Protein AF-A0A6G1H793-F1 (afdb_monomer_lite)

Sequence (51 aa):
NESTICFCGGVEEGTSIGCDNSKCPIKWFHLECVDLKVLPPKDVKWFCKDC

Secondary structure (DSSP, 8-state):
-----STT-----S-EEE---TT-SS-EEETGGGT-SSPPPTTS----TT-

Radius of gyration: 10.58 Å; chains: 1; bounding box: 25×16×31 Å

Organism: NCBI:txid1176131

Foldseek 3Di:
DALQLAPVSDHPPDDKDAAPPPPDPNRIHDCVRQVHPDDDPPPDHDHGPVD

InterPro domains:
  IPR001965 Zinc finger, PHD-type [SM00249] (5-51)
  IPR011011 Zinc finger, FYVE/PHD-type [SSF57903] (1-51)
  IPR013083 Zinc finger, RING/FYVE/PHD-type [G3DSA:3.30.40.10]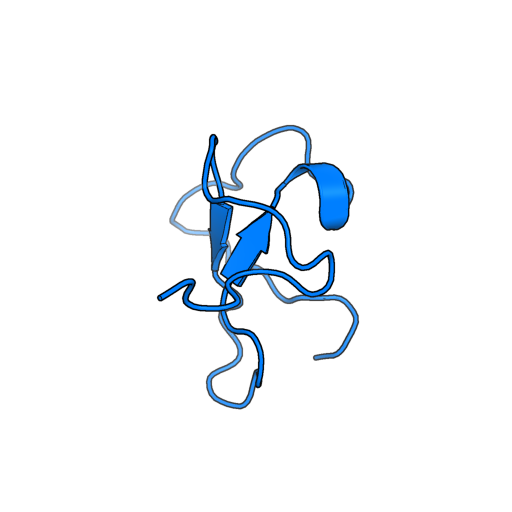 (1-51)
  IPR019786 Zinc finger, PHD-type, conserved site [PS01359] (6-51)
  IPR019787 Zinc finger, PHD-finger [PF00628] (6-51)
  IPR019787 Zinc finger, PHD-finger [PS50016] (3-51)
  IPR028651 ING family [PTHR10333] (1-51)

pLDDT: mean 80.83, std 11.47, range [46.41, 91.0]

Structure (mmCIF, N/CA/C/O backbone):
data_AF-A0A6G1H793-F1
#
_entry.id   AF-A0A6G1H793-F1
#
loop_
_atom_site.group_PDB
_atom_site.id
_atom_site.type_symbol
_atom_site.label_atom_id
_atom_site.label_alt_id
_atom_site.label_comp_id
_atom_site.label_asym_id
_atom_site.label_entity_id
_atom_site.label_seq_id
_atom_site.pdbx_PDB_ins_code
_atom_site.Cartn_x
_atom_site.Cartn_y
_atom_site.Cartn_z
_atom_site.occupancy
_atom_site.B_iso_or_equiv
_atom_site.auth_seq_id
_atom_site.auth_comp_id
_atom_site.auth_asym_id
_atom_site.auth_atom_id
_atom_site.pdbx_PDB_model_num
ATOM 1 N N . ASN A 1 1 ? 7.965 4.408 18.882 1.00 46.41 1 ASN A N 1
ATOM 2 C CA . ASN A 1 1 ? 6.699 5.060 18.490 1.00 46.41 1 ASN A CA 1
ATOM 3 C C . ASN A 1 1 ? 6.506 4.742 17.025 1.00 46.41 1 ASN A C 1
ATOM 5 O O . ASN A 1 1 ? 6.938 5.516 16.184 1.00 46.41 1 ASN A O 1
ATOM 9 N N . GLU A 1 2 ? 6.033 3.537 16.735 1.00 48.56 2 GLU A N 1
ATOM 10 C CA . GLU A 1 2 ? 6.089 2.989 15.383 1.00 48.56 2 GLU A CA 1
ATOM 11 C C . GLU A 1 2 ? 4.677 3.001 14.821 1.00 48.56 2 GLU A C 1
ATOM 13 O O . GLU A 1 2 ? 3.811 2.233 15.243 1.00 48.56 2 GLU A O 1
ATOM 18 N N . SER A 1 3 ? 4.420 3.977 13.956 1.00 50.16 3 SER A N 1
ATOM 19 C CA . SER A 1 3 ? 3.202 4.028 13.161 1.00 50.16 3 SER A CA 1
ATOM 20 C C . SER A 1 3 ? 3.122 2.707 12.404 1.00 50.16 3 SER A C 1
ATOM 22 O O . SER A 1 3 ? 4.034 2.370 11.660 1.00 50.16 3 SER A O 1
ATOM 24 N N . THR A 1 4 ? 2.097 1.899 12.662 1.00 56.28 4 THR A N 1
ATOM 25 C CA . THR A 1 4 ? 1.952 0.591 12.017 1.00 56.28 4 THR A CA 1
ATOM 26 C C . THR A 1 4 ? 1.458 0.817 10.597 1.00 56.28 4 THR A C 1
ATOM 28 O O . THR A 1 4 ? 0.277 1.064 10.365 1.00 56.28 4 THR A O 1
ATOM 31 N N . ILE A 1 5 ? 2.400 0.815 9.661 1.00 73.12 5 ILE A N 1
ATOM 32 C CA . ILE A 1 5 ? 2.176 1.199 8.266 1.00 73.12 5 ILE A CA 1
ATOM 33 C C . ILE A 1 5 ? 1.661 0.002 7.482 1.00 73.12 5 ILE A C 1
ATOM 35 O O . ILE A 1 5 ? 0.899 0.203 6.565 1.00 73.12 5 ILE A O 1
ATOM 39 N N . CYS A 1 6 ? 2.024 -1.228 7.857 1.00 79.31 6 CYS A N 1
ATOM 40 C CA . CYS A 1 6 ? 1.645 -2.472 7.189 1.00 79.31 6 CYS A CA 1
ATOM 41 C C . CYS A 1 6 ? 1.198 -3.520 8.227 1.00 79.31 6 CYS A C 1
ATOM 43 O O . CYS A 1 6 ? 1.636 -3.483 9.378 1.00 79.31 6 CYS A O 1
ATOM 45 N N . PHE A 1 7 ? 0.386 -4.507 7.829 1.00 81.81 7 PHE A N 1
ATOM 46 C CA . PHE A 1 7 ? -0.093 -5.575 8.728 1.00 81.81 7 PHE A CA 1
ATOM 47 C C . PHE A 1 7 ? 1.022 -6.469 9.294 1.00 81.81 7 PHE A C 1
ATOM 49 O O . PHE A 1 7 ? 0.793 -7.197 10.255 1.00 81.81 7 PHE A O 1
ATOM 56 N N . CYS A 1 8 ? 2.222 -6.437 8.711 1.00 82.62 8 CYS A N 1
ATOM 57 C CA . CYS A 1 8 ? 3.358 -7.207 9.207 1.00 82.62 8 CYS A CA 1
ATOM 58 C C . CYS A 1 8 ? 4.017 -6.598 10.456 1.00 82.62 8 CYS A C 1
ATOM 60 O O . CYS A 1 8 ? 4.855 -7.259 11.061 1.00 82.62 8 CYS A O 1
ATOM 62 N N . GLY A 1 9 ? 3.668 -5.358 10.833 1.00 74.25 9 GLY A N 1
ATOM 63 C CA . GLY A 1 9 ? 4.248 -4.678 11.996 1.00 74.25 9 GLY A CA 1
ATOM 64 C C . GLY A 1 9 ? 5.750 -4.391 11.881 1.00 74.25 9 GLY A C 1
ATOM 65 O O . GLY A 1 9 ? 6.400 -4.214 12.903 1.00 74.25 9 GLY A O 1
ATOM 66 N N . GLY A 1 10 ? 6.301 -4.402 10.662 1.00 69.56 10 GLY A N 1
ATOM 67 C CA . GLY A 1 10 ? 7.710 -4.109 10.396 1.00 69.56 10 GLY A CA 1
ATOM 68 C C . GLY A 1 10 ? 8.004 -2.612 10.257 1.00 69.56 10 GLY A C 1
ATOM 69 O O . GLY A 1 10 ? 7.120 -1.831 9.903 1.00 69.56 10 GLY A O 1
ATOM 70 N N . VAL A 1 11 ? 9.268 -2.255 10.495 1.00 64.94 11 VAL A N 1
ATOM 71 C CA . VAL A 1 11 ? 9.828 -0.902 10.353 1.00 64.94 11 VAL A CA 1
ATOM 72 C C . VAL A 1 11 ? 9.789 -0.455 8.885 1.00 64.94 11 VAL A C 1
ATOM 74 O O . VAL A 1 11 ? 9.996 -1.267 7.984 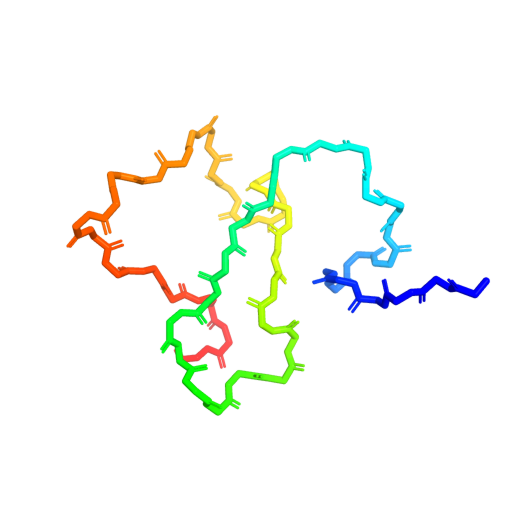1.00 64.94 11 VAL A O 1
ATOM 77 N N . GLU A 1 12 ? 9.566 0.840 8.638 1.00 62.09 12 GLU A N 1
ATOM 78 C CA . GLU A 1 12 ? 9.568 1.464 7.302 1.00 62.09 12 GLU A CA 1
ATOM 79 C C . GLU A 1 12 ? 10.966 1.548 6.649 1.00 62.09 12 GLU A C 1
ATOM 81 O O . GLU A 1 12 ? 11.435 2.620 6.267 1.00 62.09 1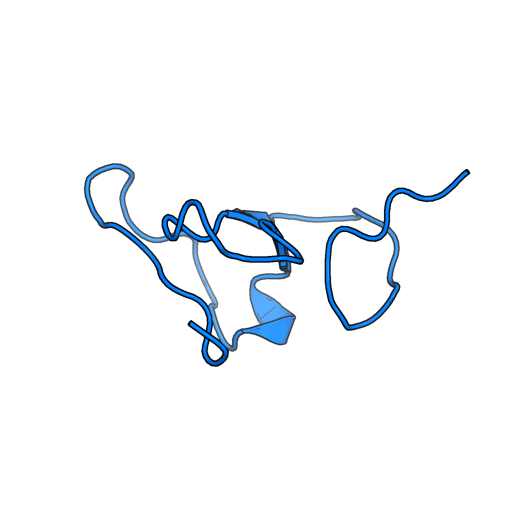2 GLU A O 1
ATOM 86 N N . GLU A 1 13 ? 11.661 0.427 6.489 1.00 58.66 13 GLU A N 1
ATOM 87 C CA . GLU A 1 13 ? 12.876 0.361 5.675 1.00 58.66 13 GLU A CA 1
ATOM 88 C C . GLU A 1 13 ? 12.525 -0.096 4.253 1.00 58.66 13 GLU A C 1
ATOM 90 O O . GLU A 1 13 ? 12.692 -1.258 3.893 1.00 58.66 13 GLU A O 1
ATOM 95 N N . GLY A 1 14 ? 12.000 0.812 3.420 1.00 70.19 14 GLY A N 1
ATOM 96 C CA . GLY A 1 14 ? 11.800 0.510 2.000 1.00 70.19 14 GLY A CA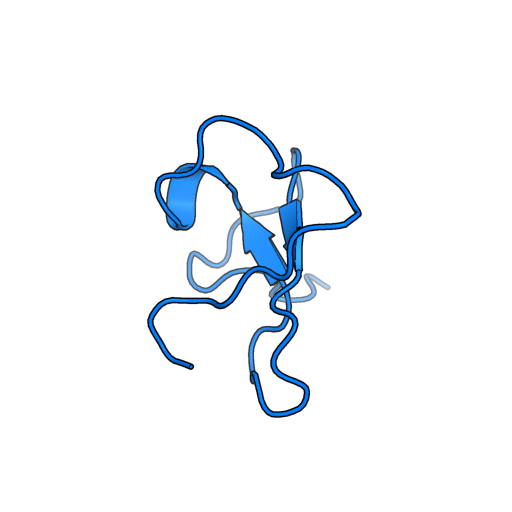 1
ATOM 97 C C . GLY A 1 14 ? 10.758 1.346 1.261 1.00 70.19 14 GLY A C 1
ATOM 98 O O . GLY A 1 14 ? 10.342 2.417 1.692 1.00 70.19 14 GLY A O 1
ATOM 99 N N . THR A 1 15 ? 10.355 0.839 0.091 1.00 81.19 15 THR A N 1
ATOM 100 C CA . THR A 1 15 ? 9.295 1.433 -0.735 1.00 81.19 15 THR A CA 1
ATOM 101 C C . THR A 1 15 ? 7.940 0.872 -0.305 1.00 81.19 15 THR A C 1
ATOM 103 O O . THR A 1 15 ? 7.743 -0.345 -0.307 1.00 81.19 15 THR A O 1
ATOM 106 N N . SER A 1 16 ? 6.998 1.749 0.038 1.00 86.00 16 SER A N 1
ATOM 107 C CA . SER A 1 16 ? 5.628 1.396 0.417 1.00 86.00 16 SER A CA 1
ATOM 108 C C . SER A 1 16 ? 4.621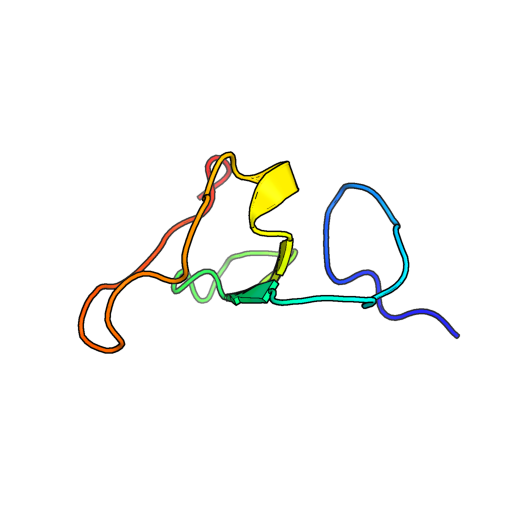 1.870 -0.633 1.00 86.00 16 SER A C 1
ATOM 110 O O . SER A 1 16 ? 4.868 2.820 -1.377 1.00 86.00 16 SER A O 1
ATOM 112 N N . ILE A 1 17 ? 3.481 1.186 -0.711 1.00 88.00 17 ILE A N 1
ATOM 113 C CA . ILE A 1 17 ? 2.354 1.539 -1.572 1.00 88.00 17 ILE A CA 1
ATOM 114 C C . ILE A 1 17 ? 1.139 1.922 -0.731 1.00 88.00 17 ILE A C 1
ATOM 116 O O . ILE A 1 17 ? 0.832 1.273 0.269 1.00 88.00 17 ILE A O 1
ATOM 120 N N . GLY A 1 18 ? 0.454 2.989 -1.136 1.00 88.50 18 GLY A N 1
ATOM 121 C CA . GLY A 1 18 ? -0.777 3.445 -0.501 1.00 88.50 18 GLY A CA 1
ATOM 122 C C . GLY A 1 18 ? -2.010 2.815 -1.147 1.00 88.50 18 GLY A C 1
ATOM 123 O O . GLY A 1 18 ? -2.101 2.775 -2.369 1.00 88.50 18 GLY A O 1
ATOM 124 N N . CYS A 1 19 ? -2.963 2.347 -0.343 1.00 90.19 19 CYS A N 1
ATOM 125 C CA . CYS A 1 19 ? -4.276 1.913 -0.812 1.00 90.19 19 CYS A CA 1
ATOM 126 C C . CYS A 1 19 ? -5.148 3.134 -1.136 1.00 90.19 19 CYS A C 1
ATOM 128 O O . CYS A 1 19 ? -5.410 3.964 -0.264 1.00 90.19 19 CYS A O 1
ATOM 130 N N . ASP A 1 20 ? -5.654 3.209 -2.366 1.00 91.00 20 ASP A N 1
ATOM 131 C CA . ASP A 1 20 ? -6.550 4.268 -2.844 1.00 91.00 20 ASP A CA 1
ATOM 132 C C . ASP A 1 20 ? -7.956 4.209 -2.220 1.00 91.00 20 ASP A C 1
ATOM 134 O O . ASP A 1 20 ? -8.755 5.138 -2.380 1.00 91.00 20 ASP A O 1
ATOM 138 N N . ASN A 1 21 ? -8.295 3.136 -1.496 1.00 88.94 21 ASN A N 1
ATOM 139 C CA . ASN A 1 21 ? -9.558 3.073 -0.772 1.00 88.94 21 ASN A CA 1
ATOM 140 C C . ASN A 1 21 ? -9.511 3.994 0.455 1.00 88.94 21 ASN A C 1
ATOM 142 O O . ASN A 1 21 ? -8.839 3.712 1.447 1.00 88.94 21 ASN A O 1
ATOM 146 N N . SER A 1 22 ? -10.308 5.064 0.437 1.00 86.06 22 SER A N 1
ATOM 147 C CA . SER A 1 22 ? -10.407 6.024 1.545 1.00 86.06 22 SER A CA 1
ATOM 148 C C . SER A 1 22 ? -10.901 5.406 2.859 1.00 86.06 22 SER A C 1
ATOM 150 O O . SER A 1 22 ? -10.694 5.992 3.921 1.00 86.06 22 SER A O 1
ATOM 152 N N . LYS A 1 23 ? -11.553 4.237 2.799 1.00 87.56 23 LYS A N 1
ATOM 153 C CA . LYS A 1 23 ? -12.010 3.471 3.968 1.00 87.56 23 LYS A CA 1
ATOM 154 C C . LYS A 1 23 ? -11.013 2.394 4.415 1.00 87.56 23 LYS A C 1
ATOM 156 O O . LYS A 1 23 ? -11.324 1.643 5.334 1.00 87.56 23 LYS A O 1
ATOM 161 N N . CYS A 1 24 ? -9.835 2.306 3.792 1.00 87.06 24 CYS A N 1
ATOM 162 C CA . CYS A 1 24 ? -8.812 1.343 4.182 1.00 87.06 24 CYS A CA 1
ATOM 163 C C . CYS A 1 24 ? -8.275 1.668 5.592 1.00 87.06 24 CYS A C 1
ATOM 165 O O . CYS A 1 24 ? -7.848 2.804 5.82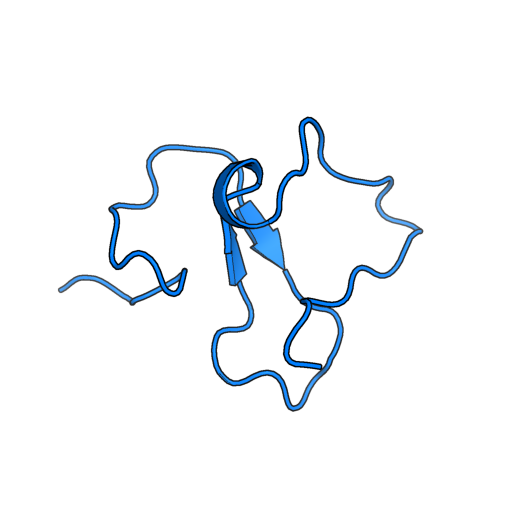5 1.00 87.06 24 CYS A O 1
ATOM 167 N N . PRO A 1 25 ? -8.252 0.699 6.526 1.00 82.75 25 PRO A N 1
ATOM 168 C CA . PRO A 1 25 ? -7.782 0.935 7.891 1.00 82.75 25 PRO A CA 1
ATOM 169 C C . PRO A 1 25 ? -6.257 1.097 7.994 1.00 82.75 25 PRO A C 1
ATOM 171 O O . PRO A 1 25 ? -5.789 1.840 8.850 1.00 82.75 25 PRO A O 1
ATOM 174 N N . ILE A 1 26 ? -5.491 0.432 7.122 1.00 81.50 26 ILE A N 1
ATOM 175 C CA . ILE A 1 26 ? -4.017 0.396 7.177 1.00 81.50 26 ILE A CA 1
ATOM 176 C C . ILE A 1 26 ? -3.399 1.484 6.280 1.00 81.50 26 ILE A C 1
ATOM 178 O O . ILE A 1 26 ? -2.377 2.068 6.622 1.00 81.50 26 ILE A O 1
ATOM 182 N N . LYS A 1 27 ? -4.066 1.825 5.166 1.00 83.56 27 LYS A N 1
ATOM 183 C CA . LYS A 1 27 ? -3.683 2.826 4.146 1.00 83.56 27 LYS A CA 1
ATOM 184 C C . LYS A 1 27 ? -2.363 2.589 3.424 1.00 83.56 27 LYS A C 1
ATOM 186 O O . LYS A 1 27 ? -2.280 2.984 2.272 1.00 83.56 27 LYS A O 1
ATOM 191 N N . TRP A 1 28 ? -1.381 1.951 4.034 1.00 85.75 28 TRP A N 1
ATOM 192 C CA . TRP A 1 28 ? -0.057 1.741 3.475 1.00 85.75 28 TRP A CA 1
ATOM 193 C C . TRP A 1 28 ? 0.328 0.269 3.567 1.00 85.75 28 TRP A C 1
ATOM 195 O O . TRP A 1 28 ? -0.215 -0.484 4.364 1.00 85.75 28 TRP A O 1
ATOM 205 N N . PHE A 1 29 ? 1.197 -0.192 2.681 1.00 88.00 29 PHE A N 1
ATOM 206 C CA . PHE A 1 29 ? 1.634 -1.581 2.666 1.00 88.00 29 PHE A CA 1
ATOM 207 C C . PHE A 1 29 ? 3.044 -1.660 2.093 1.00 88.00 29 PHE A C 1
ATOM 209 O O . PHE A 1 29 ? 3.396 -0.909 1.183 1.00 88.00 29 PHE A O 1
ATOM 216 N N . HIS A 1 30 ? 3.859 -2.586 2.591 1.00 88.31 30 HIS A N 1
ATOM 217 C CA . HIS A 1 30 ? 5.124 -2.904 1.930 1.00 88.31 30 HIS A CA 1
ATOM 218 C C . HIS A 1 30 ? 4.840 -3.622 0.620 1.00 88.31 30 HIS A C 1
ATOM 220 O O . HIS A 1 30 ? 3.975 -4.499 0.588 1.00 88.31 30 HIS A O 1
ATOM 226 N N . LEU A 1 31 ? 5.597 -3.293 -0.429 1.00 87.25 31 LEU A N 1
ATOM 227 C CA . LEU A 1 31 ? 5.455 -3.934 -1.736 1.00 87.25 31 LEU A CA 1
ATOM 228 C C . LEU A 1 31 ? 5.525 -5.464 -1.619 1.00 87.25 31 LEU A C 1
ATOM 230 O O . LEU A 1 31 ? 4.619 -6.152 -2.078 1.00 87.25 31 LEU A O 1
ATOM 234 N N . GLU A 1 32 ? 6.512 -5.987 -0.892 1.00 86.19 32 GLU A N 1
ATOM 235 C CA . GLU A 1 32 ? 6.673 -7.430 -0.676 1.00 86.19 32 GLU A CA 1
ATOM 236 C C . GLU A 1 32 ? 5.497 -8.055 0.087 1.00 86.19 32 GLU A C 1
ATOM 238 O O . GLU A 1 32 ? 5.050 -9.148 -0.252 1.00 86.19 32 GLU A O 1
ATOM 243 N N . CYS A 1 33 ? 4.923 -7.348 1.068 1.00 87.62 33 CYS A N 1
ATOM 244 C CA . CYS A 1 33 ? 3.760 -7.837 1.817 1.00 87.62 33 CYS A CA 1
ATOM 245 C C . CYS A 1 33 ? 2.502 -7.969 0.945 1.00 87.62 33 CYS A C 1
ATOM 247 O O . CYS A 1 33 ? 1.595 -8.729 1.287 1.00 87.62 33 CYS A O 1
ATOM 249 N N . VAL A 1 34 ? 2.432 -7.241 -0.170 1.00 88.25 34 VAL A N 1
ATOM 250 C CA . VAL A 1 34 ? 1.308 -7.295 -1.116 1.00 88.25 34 VAL A CA 1
ATOM 251 C C . VAL A 1 34 ? 1.673 -7.956 -2.443 1.00 88.25 34 VAL A C 1
ATOM 253 O O . VAL A 1 34 ? 0.890 -7.882 -3.388 1.00 88.25 34 VAL A O 1
ATOM 256 N N . ASP A 1 35 ? 2.811 -8.651 -2.491 1.00 87.25 35 ASP A N 1
ATOM 257 C CA . ASP A 1 35 ? 3.332 -9.343 -3.676 1.00 87.25 35 ASP A CA 1
ATOM 258 C C . ASP A 1 35 ? 3.595 -8.408 -4.875 1.00 87.25 35 ASP A C 1
ATOM 260 O O . ASP A 1 35 ? 3.543 -8.794 -6.042 1.00 87.25 35 ASP A O 1
ATOM 264 N N . LEU A 1 36 ? 3.892 -7.139 -4.596 1.00 86.88 36 LEU A N 1
ATOM 265 C CA . LEU A 1 36 ? 4.366 -6.188 -5.589 1.00 86.88 36 LEU A CA 1
ATOM 266 C C . LEU A 1 36 ? 5.890 -6.191 -5.630 1.00 86.88 36 LEU A C 1
ATOM 268 O O . LEU A 1 36 ? 6.569 -6.126 -4.612 1.00 86.88 36 LEU A O 1
ATOM 272 N N . LYS A 1 37 ? 6.435 -6.205 -6.846 1.00 85.38 37 LYS A N 1
ATOM 273 C CA . LYS A 1 37 ? 7.880 -6.055 -7.078 1.00 85.38 37 LYS A CA 1
ATOM 274 C C . LYS A 1 37 ? 8.287 -4.613 -7.356 1.00 85.38 37 LYS A C 1
ATOM 276 O O . LYS A 1 37 ? 9.434 -4.244 -7.143 1.00 85.38 37 LYS A O 1
ATOM 281 N N . VAL A 1 38 ? 7.357 -3.812 -7.870 1.00 86.69 38 VAL A N 1
ATOM 282 C CA . VAL A 1 38 ? 7.565 -2.412 -8.247 1.00 86.69 38 VAL A CA 1
ATOM 283 C C . VAL A 1 38 ? 6.315 -1.609 -7.920 1.00 86.69 38 VAL A C 1
ATOM 285 O O . VAL A 1 38 ? 5.208 -2.153 -7.923 1.00 86.69 38 VAL A O 1
ATOM 288 N N . LEU A 1 39 ? 6.491 -0.313 -7.664 1.00 86.75 39 LEU A N 1
ATOM 289 C CA . LEU A 1 39 ? 5.357 0.597 -7.571 1.00 86.75 39 LEU A CA 1
ATOM 290 C C . LEU A 1 39 ? 4.636 0.661 -8.925 1.00 86.75 39 LEU A C 1
ATOM 292 O O . LEU A 1 39 ? 5.299 0.810 -9.958 1.00 86.75 39 LEU A O 1
ATOM 296 N N . PRO A 1 40 ? 3.297 0.575 -8.940 1.00 85.94 40 PRO A N 1
ATOM 297 C CA . PRO A 1 40 ? 2.537 0.852 -10.141 1.00 85.94 40 PRO A CA 1
ATOM 298 C C . PRO A 1 40 ? 2.736 2.317 -10.574 1.00 85.94 40 PRO A C 1
ATOM 300 O O . PRO A 1 40 ? 3.139 3.166 -9.771 1.00 85.94 40 PRO A O 1
ATOM 303 N N . PRO A 1 41 ? 2.469 2.635 -11.853 1.00 88.06 41 PRO A N 1
ATOM 304 C CA . PRO A 1 41 ? 2.492 4.009 -12.338 1.00 88.06 41 PRO A CA 1
ATOM 305 C C . PRO A 1 41 ? 1.574 4.902 -11.501 1.00 88.06 41 PRO A C 1
ATOM 307 O O . PRO A 1 41 ? 0.526 4.453 -11.044 1.00 88.06 41 PRO A O 1
ATOM 310 N N . LYS A 1 42 ? 1.930 6.182 -11.354 1.00 80.94 42 LYS A N 1
ATOM 311 C CA . LYS A 1 42 ? 1.181 7.151 -10.528 1.00 80.94 42 LYS A CA 1
ATOM 312 C C . LYS A 1 42 ? -0.283 7.321 -10.955 1.00 80.94 42 LYS A C 1
ATOM 314 O O . LYS A 1 42 ? -1.108 7.733 -10.150 1.00 80.94 42 LYS A O 1
ATOM 319 N N . ASP A 1 43 ? -0.590 7.005 -12.208 1.00 87.56 43 ASP A N 1
ATOM 320 C CA . ASP A 1 43 ? -1.931 7.083 -12.792 1.00 87.56 43 ASP A CA 1
ATOM 321 C C . ASP A 1 43 ? -2.794 5.839 -12.514 1.00 87.56 43 ASP A C 1
ATOM 323 O O . ASP A 1 43 ? -3.983 5.816 -12.839 1.00 87.56 43 ASP A O 1
ATOM 327 N N . VAL A 1 44 ? -2.214 4.790 -11.924 1.00 89.12 44 VAL A N 1
ATOM 328 C CA . VAL A 1 44 ? -2.907 3.543 -11.601 1.00 89.12 44 VAL A CA 1
ATOM 329 C C . VAL A 1 44 ? -3.262 3.533 -10.124 1.00 89.12 44 VAL A C 1
ATOM 331 O O . VAL A 1 44 ? -2.388 3.549 -9.261 1.00 89.12 44 VAL A O 1
ATOM 334 N N . LYS A 1 45 ? -4.562 3.442 -9.845 1.00 89.44 45 LYS A N 1
ATOM 335 C CA . LYS A 1 45 ? -5.055 3.242 -8.484 1.00 89.44 45 LYS A CA 1
ATOM 336 C C . LYS A 1 45 ? -4.753 1.829 -8.020 1.00 89.44 45 LYS A C 1
ATOM 338 O O . LYS A 1 45 ? -5.034 0.870 -8.746 1.00 89.44 45 LYS A O 1
ATOM 343 N N . TRP A 1 46 ? -4.234 1.700 -6.809 1.00 90.06 46 TRP A N 1
ATOM 344 C CA . TRP A 1 46 ? -3.960 0.411 -6.197 1.00 90.06 46 TRP A CA 1
ATOM 345 C C . TRP A 1 46 ? -4.836 0.194 -4.967 1.00 90.06 46 TRP A C 1
ATOM 347 O O . TRP A 1 46 ? -5.038 1.083 -4.143 1.00 90.06 46 TRP A O 1
ATOM 357 N N . PHE A 1 47 ? -5.350 -1.023 -4.839 1.00 90.38 47 PHE A N 1
ATOM 358 C CA . PHE A 1 47 ? -6.220 -1.424 -3.744 1.00 90.38 47 PHE A CA 1
ATOM 359 C C . PHE A 1 47 ? -5.628 -2.652 -3.060 1.00 90.38 47 PHE A C 1
ATOM 361 O O . PHE A 1 47 ? -5.170 -3.582 -3.726 1.00 90.38 47 PHE A O 1
ATOM 368 N N . CYS A 1 48 ? -5.618 -2.648 -1.727 1.00 88.31 48 CYS A N 1
ATOM 369 C CA . CYS A 1 48 ? -5.184 -3.810 -0.963 1.00 88.31 48 CYS A CA 1
ATOM 370 C C . CYS A 1 48 ? -6.223 -4.938 -1.036 1.00 88.31 48 CYS A C 1
ATOM 372 O O . CYS A 1 48 ? -7.381 -4.713 -1.372 1.00 88.31 48 CYS A O 1
ATOM 374 N N . LYS A 1 49 ? -5.806 -6.160 -0.691 1.00 82.25 49 LYS A N 1
ATOM 375 C CA . LYS A 1 49 ? -6.645 -7.370 -0.779 1.00 82.25 49 LYS A CA 1
ATOM 376 C C . LYS A 1 49 ? -7.845 -7.365 0.179 1.00 82.25 49 LYS A C 1
ATOM 378 O O . LYS A 1 49 ? -8.800 -8.094 -0.050 1.00 82.25 49 LYS A O 1
ATOM 383 N N . ASP A 1 50 ? -7.776 -6.560 1.236 1.00 81.56 50 ASP A N 1
ATOM 384 C CA . ASP A 1 50 ? -8.831 -6.391 2.243 1.00 81.56 50 ASP A CA 1
ATOM 385 C C . ASP A 1 50 ? -9.859 -5.298 1.880 1.00 81.56 50 ASP A C 1
ATOM 387 O O . ASP A 1 50 ? -10.744 -4.999 2.683 1.00 81.56 50 ASP A O 1
ATOM 391 N N . CYS A 1 51 ? -9.730 -4.648 0.717 1.00 84.12 51 CYS A N 1
ATOM 392 C CA . CYS A 1 51 ? -10.591 -3.552 0.261 1.00 84.12 51 CYS A CA 1
ATOM 393 C C . CYS A 1 51 ? -11.461 -3.918 -0.941 1.00 84.12 51 CYS A C 1
ATOM 395 O O . CYS A 1 51 ? -11.066 -4.803 -1.730 1.00 84.12 51 CYS A O 1
#